Protein AF-A0A101IU40-F1 (afdb_monom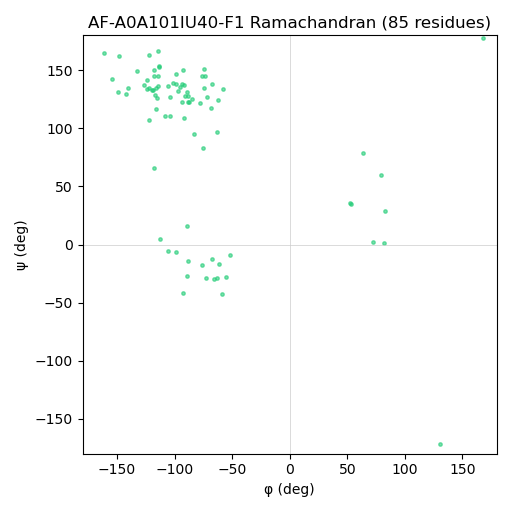er)

Structure (mmCIF, N/CA/C/O backbone):
data_AF-A0A101IU40-F1
#
_entry.id   AF-A0A101IU40-F1
#
loop_
_atom_site.group_PDB
_atom_site.id
_atom_site.type_symbol
_atom_site.label_atom_id
_atom_site.label_alt_id
_atom_site.label_comp_id
_atom_site.label_asym_id
_atom_site.label_entity_id
_atom_site.label_seq_id
_atom_site.pdbx_PDB_ins_code
_atom_site.Cartn_x
_atom_site.Cartn_y
_atom_site.Cartn_z
_atom_site.occupancy
_atom_site.B_iso_or_equiv
_atom_site.auth_seq_id
_atom_site.auth_comp_id
_atom_site.auth_asym_id
_atom_site.auth_atom_id
_atom_site.pdbx_PDB_model_num
ATOM 1 N N . MET A 1 1 ? -7.641 -15.921 11.831 1.00 61.50 1 MET A N 1
ATOM 2 C CA . MET A 1 1 ? -7.044 -15.916 10.480 1.00 61.50 1 MET A CA 1
ATOM 3 C C . MET A 1 1 ? -6.793 -14.465 10.133 1.00 61.50 1 MET A C 1
ATOM 5 O O . MET A 1 1 ? -7.667 -13.660 10.423 1.00 61.50 1 MET A O 1
ATOM 9 N N . THR A 1 2 ? -5.607 -14.129 9.636 1.00 79.88 2 THR A N 1
ATOM 10 C CA . THR A 1 2 ? -5.277 -12.753 9.242 1.00 79.88 2 THR A CA 1
ATOM 11 C C . THR A 1 2 ? -5.327 -12.702 7.726 1.00 79.88 2 THR A C 1
ATOM 13 O O . THR A 1 2 ? -4.513 -13.353 7.074 1.00 79.88 2 THR A O 1
ATOM 16 N N . GLU A 1 3 ? -6.317 -12.004 7.186 1.00 92.81 3 GLU A N 1
ATOM 17 C CA . GLU A 1 3 ? -6.447 -11.773 5.748 1.00 92.81 3 GLU A CA 1
ATOM 18 C C . GLU A 1 3 ? -5.441 -10.704 5.304 1.00 92.81 3 GLU A C 1
ATOM 20 O O . GLU A 1 3 ? -5.142 -9.764 6.051 1.00 92.81 3 GLU A O 1
ATOM 25 N N . HIS A 1 4 ? -4.905 -10.853 4.096 1.00 94.06 4 HIS A N 1
ATOM 26 C CA . HIS A 1 4 ? -3.916 -9.938 3.529 1.00 94.06 4 HIS A CA 1
ATOM 27 C C . HIS A 1 4 ? -4.397 -9.387 2.190 1.00 94.06 4 HIS A C 1
ATOM 29 O O . HIS A 1 4 ? -4.954 -10.122 1.375 1.00 94.06 4 HIS A O 1
ATOM 35 N N . LEU A 1 5 ? -4.125 -8.107 1.939 1.00 93.88 5 LEU A N 1
ATOM 36 C CA . LEU A 1 5 ? -4.221 -7.516 0.611 1.00 93.88 5 LEU A CA 1
ATOM 37 C C . LEU A 1 5 ? -2.910 -7.764 -0.133 1.00 93.88 5 LEU A C 1
ATOM 39 O O . LEU A 1 5 ? -1.840 -7.404 0.359 1.00 93.88 5 LEU A O 1
ATOM 43 N N . ARG A 1 6 ? -2.996 -8.361 -1.318 1.00 94.31 6 ARG A N 1
ATOM 44 C CA . ARG A 1 6 ? -1.864 -8.552 -2.227 1.00 94.31 6 ARG A CA 1
ATOM 45 C C . ARG A 1 6 ? -1.791 -7.411 -3.222 1.00 94.31 6 ARG A C 1
ATOM 47 O O . ARG A 1 6 ? -2.815 -6.987 -3.764 1.00 94.31 6 ARG A O 1
ATOM 54 N N . PHE A 1 7 ? -0.581 -6.946 -3.480 1.00 92.19 7 PHE A N 1
ATOM 55 C CA . PHE A 1 7 ? -0.315 -5.883 -4.436 1.00 92.19 7 PHE A CA 1
ATOM 56 C C . PHE A 1 7 ? 1.050 -6.072 -5.091 1.00 92.19 7 PHE A C 1
ATOM 58 O O . PHE A 1 7 ? 1.886 -6.840 -4.614 1.00 92.19 7 PHE A O 1
ATOM 65 N N . CYS A 1 8 ? 1.246 -5.396 -6.212 1.00 89.31 8 CYS A N 1
ATOM 66 C CA . CYS A 1 8 ? 2.485 -5.380 -6.962 1.00 89.31 8 CYS A CA 1
ATOM 67 C C . CYS A 1 8 ? 3.069 -3.974 -6.924 1.00 89.31 8 CYS A C 1
ATOM 69 O O . CYS A 1 8 ? 2.334 -3.011 -7.128 1.00 89.31 8 CYS A O 1
ATOM 71 N N . GLU A 1 9 ? 4.370 -3.873 -6.705 1.00 85.12 9 GLU A N 1
ATOM 72 C CA . GLU A 1 9 ? 5.123 -2.630 -6.809 1.00 85.12 9 GLU A CA 1
ATOM 73 C C . GLU A 1 9 ? 6.496 -2.936 -7.412 1.00 85.12 9 GLU A C 1
ATOM 75 O O . GLU A 1 9 ? 7.161 -3.888 -7.000 1.00 85.12 9 GLU A O 1
ATOM 80 N N . HIS A 1 10 ? 6.883 -2.195 -8.450 1.00 79.12 10 HIS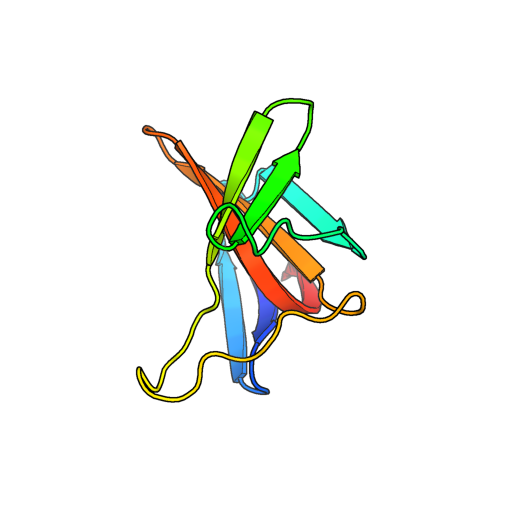 A N 1
ATOM 81 C CA . HIS A 1 10 ? 8.091 -2.444 -9.243 1.00 79.12 10 HIS A CA 1
ATOM 82 C C . HIS A 1 10 ? 8.184 -3.885 -9.777 1.00 79.12 10 HIS A C 1
ATOM 84 O O . HIS A 1 10 ? 9.256 -4.484 -9.857 1.00 79.12 10 HIS A O 1
ATOM 90 N N . GLY A 1 11 ? 7.040 -4.480 -10.132 1.00 81.12 11 GLY A N 1
ATOM 91 C CA . GLY A 1 11 ? 6.974 -5.878 -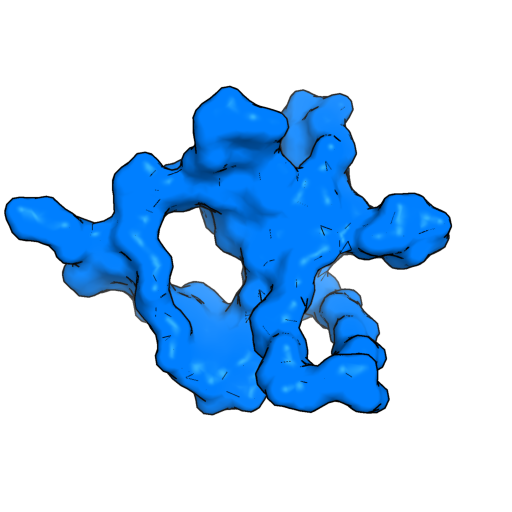10.582 1.00 81.12 11 GLY A CA 1
ATOM 92 C C . GLY A 1 11 ? 7.190 -6.926 -9.477 1.00 81.12 11 GLY A C 1
ATOM 93 O O . GLY A 1 11 ? 7.172 -8.126 -9.765 1.00 81.12 11 GLY A O 1
ATOM 94 N N . ILE A 1 12 ? 7.367 -6.505 -8.222 1.00 85.81 12 ILE A N 1
ATOM 95 C CA . ILE A 1 12 ? 7.530 -7.375 -7.057 1.00 85.81 12 ILE A CA 1
ATOM 96 C C . ILE A 1 12 ? 6.194 -7.491 -6.326 1.00 85.81 12 ILE A C 1
ATOM 98 O O . ILE A 1 12 ? 5.461 -6.520 -6.157 1.00 85.81 12 ILE A O 1
ATOM 102 N N . LYS A 1 13 ? 5.862 -8.710 -5.894 1.00 90.62 13 LYS A N 1
ATOM 103 C CA . LYS A 1 13 ? 4.610 -8.999 -5.192 1.00 90.62 13 LYS A CA 1
ATOM 104 C C . LYS A 1 13 ? 4.782 -8.869 -3.689 1.00 90.62 13 LYS A C 1
ATOM 106 O O . LYS A 1 13 ? 5.618 -9.552 -3.095 1.00 90.62 13 LYS A O 1
ATOM 111 N N . TYR A 1 14 ? 3.909 -8.083 -3.084 1.00 91.38 14 TYR A N 1
ATOM 112 C CA . TYR A 1 14 ? 3.847 -7.842 -1.653 1.00 91.38 14 TYR A CA 1
ATOM 113 C C . TYR A 1 14 ? 2.478 -8.229 -1.098 1.00 91.38 14 TYR A C 1
ATOM 115 O O . TYR A 1 14 ? 1.492 -8.401 -1.823 1.00 91.38 14 TYR A O 1
ATOM 123 N N . ALA A 1 15 ? 2.424 -8.385 0.222 1.00 92.44 15 ALA A N 1
ATOM 124 C CA . ALA A 1 15 ? 1.192 -8.623 0.949 1.00 92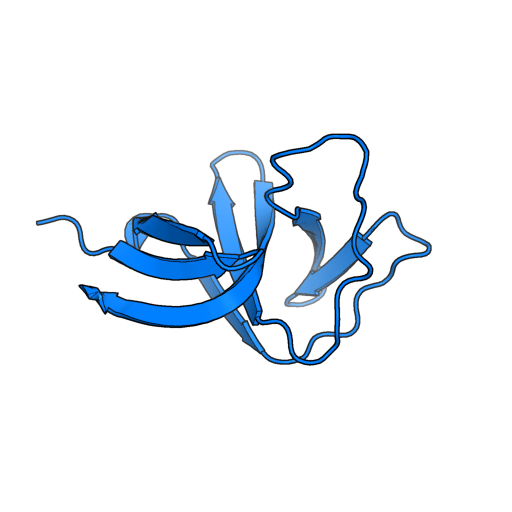.44 15 ALA A CA 1
ATOM 125 C C . ALA A 1 15 ? 1.208 -7.833 2.256 1.00 92.44 15 ALA A C 1
ATOM 127 O O . ALA A 1 15 ? 2.200 -7.850 2.984 1.00 92.44 15 ALA A O 1
ATOM 128 N N . ILE A 1 16 ? 0.098 -7.171 2.561 1.00 91.19 16 ILE A N 1
ATOM 129 C CA . ILE A 1 16 ? -0.067 -6.373 3.774 1.00 91.19 16 ILE A CA 1
ATOM 130 C C . ILE A 1 16 ? -1.329 -6.823 4.528 1.00 91.19 16 ILE A C 1
ATOM 132 O O . ILE A 1 16 ? -2.352 -7.089 3.892 1.00 91.19 16 ILE A O 1
ATOM 136 N N . PRO A 1 17 ? -1.290 -6.960 5.866 1.00 92.69 17 PRO A N 1
ATOM 137 C CA . PRO A 1 17 ? -2.465 -7.347 6.643 1.00 92.69 17 PRO A CA 1
ATOM 138 C C . PRO A 1 17 ? -3.635 -6.373 6.451 1.00 92.69 17 PRO A C 1
ATOM 140 O O . PRO A 1 17 ? -3.464 -5.160 6.553 1.00 92.69 17 PRO A O 1
ATOM 143 N N . LEU A 1 18 ? -4.847 -6.885 6.227 1.00 91.12 18 LEU A N 1
ATOM 144 C CA . LEU A 1 18 ? -6.023 -6.032 6.008 1.00 91.12 18 LEU A CA 1
ATOM 145 C C . LEU A 1 18 ? -6.383 -5.168 7.216 1.00 91.12 18 LEU A C 1
ATOM 147 O O . LEU A 1 18 ? -6.927 -4.083 7.055 1.00 91.12 18 LEU A O 1
ATOM 151 N N . ASN A 1 19 ? -6.072 -5.624 8.428 1.00 90.69 19 ASN A N 1
ATOM 152 C CA . ASN A 1 19 ? -6.434 -4.924 9.658 1.00 90.69 19 ASN A CA 1
ATOM 153 C C . ASN A 1 19 ? -5.707 -3.583 9.855 1.00 90.69 19 ASN A C 1
ATOM 155 O O . ASN A 1 19 ? -6.091 -2.833 10.749 1.00 90.69 19 ASN A O 1
ATOM 159 N N . ILE A 1 20 ? -4.659 -3.302 9.074 1.00 90.06 20 ILE A N 1
ATOM 160 C CA . ILE A 1 20 ? -3.941 -2.019 9.099 1.00 90.06 20 ILE A CA 1
ATOM 161 C C . ILE A 1 20 ? -4.255 -1.136 7.885 1.00 90.06 20 ILE A C 1
ATOM 163 O O . ILE A 1 20 ? -3.808 0.010 7.831 1.00 90.06 20 ILE A O 1
ATOM 167 N N . ILE A 1 21 ? -5.023 -1.651 6.920 1.00 91.69 21 ILE A N 1
ATOM 168 C CA . ILE A 1 21 ? -5.456 -0.904 5.739 1.00 91.69 21 ILE A CA 1
ATOM 169 C C . ILE A 1 21 ? -6.759 -0.186 6.065 1.00 91.69 21 ILE A C 1
ATOM 171 O O . ILE A 1 21 ? -7.736 -0.793 6.498 1.00 91.69 21 ILE A O 1
ATOM 175 N N . GLN A 1 22 ? -6.782 1.114 5.807 1.00 91.69 22 GLN A N 1
ATOM 176 C CA . GLN A 1 22 ? -7.970 1.945 5.955 1.00 91.69 22 GLN A CA 1
ATOM 177 C C . GLN A 1 22 ? -8.752 2.042 4.648 1.00 91.69 22 GLN A C 1
ATOM 179 O O . GLN A 1 22 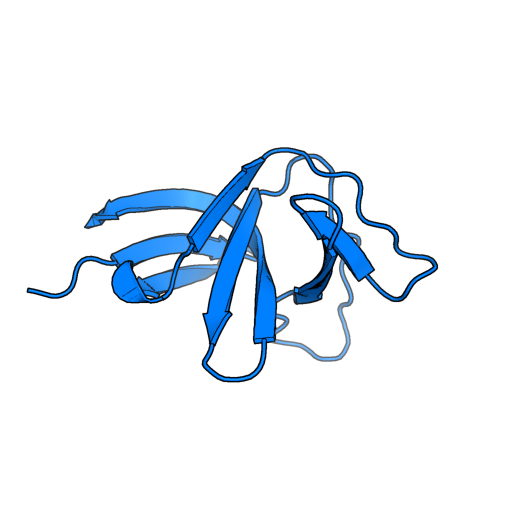? -9.980 2.001 4.657 1.00 91.69 22 GLN A O 1
ATOM 184 N N . SER A 1 23 ? -8.051 2.197 3.523 1.00 90.62 23 SER A N 1
ATOM 185 C CA . SER A 1 23 ? -8.671 2.303 2.204 1.00 90.62 23 SER A CA 1
ATOM 186 C C . SER A 1 23 ? -7.669 2.022 1.089 1.00 90.62 23 SER A C 1
ATOM 188 O O . SER A 1 23 ? -6.457 2.064 1.293 1.00 90.62 23 SER A O 1
ATOM 190 N N . THR A 1 24 ? -8.186 1.782 -0.109 1.00 90.38 24 THR A N 1
ATOM 191 C CA . THR A 1 24 ? -7.405 1.699 -1.345 1.00 90.38 24 THR A CA 1
ATOM 192 C C . THR A 1 24 ? -7.964 2.694 -2.348 1.00 90.38 24 THR A C 1
ATOM 194 O O . THR A 1 24 ? -9.180 2.747 -2.545 1.00 90.38 24 THR A O 1
ATOM 197 N N . LEU A 1 25 ? -7.097 3.459 -2.999 1.00 87.81 25 LEU A N 1
ATOM 198 C CA . LEU A 1 25 ? -7.467 4.448 -4.002 1.00 87.81 25 LEU A CA 1
ATOM 199 C C . LEU A 1 25 ? -6.859 4.082 -5.347 1.00 87.81 25 LEU A C 1
ATOM 201 O O . LEU A 1 25 ? -5.779 3.503 -5.423 1.00 87.81 25 LEU A O 1
ATOM 205 N N . LYS A 1 26 ? -7.551 4.462 -6.415 1.00 78.94 26 LYS A N 1
ATOM 206 C CA . LYS A 1 26 ? -7.048 4.365 -7.780 1.00 78.94 26 LYS A CA 1
ATOM 207 C C . LYS A 1 26 ? -7.087 5.757 -8.386 1.00 78.94 26 LYS A C 1
ATOM 209 O O . LYS A 1 26 ? -8.116 6.414 -8.249 1.00 78.94 26 LYS A O 1
ATOM 214 N N . MET A 1 27 ? -6.012 6.164 -9.061 1.00 64.56 27 MET A N 1
ATOM 215 C CA . MET A 1 27 ? -5.940 7.427 -9.801 1.00 64.56 27 MET A CA 1
ATOM 216 C C . MET A 1 27 ? -6.075 8.665 -8.901 1.00 64.56 27 MET A C 1
ATOM 218 O O . MET A 1 27 ? -7.132 9.290 -8.816 1.00 64.56 27 MET A O 1
ATOM 222 N N . VAL A 1 28 ? -4.984 9.028 -8.225 1.00 64.25 28 VAL A N 1
ATOM 223 C CA . VAL A 1 28 ? -4.916 10.223 -7.373 1.00 64.25 28 VAL A CA 1
ATOM 224 C C . VAL A 1 28 ? -3.826 11.142 -7.907 1.00 64.25 28 VAL A C 1
ATOM 226 O O . VAL A 1 28 ? -2.728 10.685 -8.208 1.00 64.25 28 VAL A O 1
ATOM 229 N N . THR A 1 29 ? -4.126 12.433 -8.044 1.00 67.56 29 THR A N 1
ATOM 230 C CA . THR A 1 29 ? -3.095 13.440 -8.307 1.00 67.56 29 THR A CA 1
ATOM 231 C C . THR A 1 29 ? -2.225 13.554 -7.064 1.00 67.56 29 THR A C 1
ATOM 233 O O . THR A 1 29 ? -2.724 13.904 -5.992 1.00 67.56 29 THR A O 1
ATOM 236 N N . ILE A 1 30 ? -0.949 13.222 -7.209 1.00 71.62 30 ILE A N 1
ATOM 237 C CA . ILE A 1 30 ? 0.045 13.387 -6.155 1.00 71.62 30 ILE A CA 1
ATOM 238 C C . ILE A 1 30 ? 0.640 14.777 -6.307 1.00 71.62 30 ILE A C 1
ATOM 240 O O . ILE A 1 30 ? 0.988 15.200 -7.408 1.00 71.62 30 ILE A O 1
ATOM 244 N N . ASP A 1 31 ? 0.702 15.499 -5.199 1.00 71.81 31 ASP A N 1
ATOM 245 C CA . ASP A 1 31 ? 1.402 16.770 -5.130 1.00 71.81 31 ASP A CA 1
ATOM 246 C C . ASP A 1 31 ? 2.888 16.479 -4.885 1.00 71.81 31 ASP A C 1
ATOM 248 O O . ASP A 1 31 ? 3.324 16.224 -3.755 1.00 71.81 31 ASP A O 1
ATOM 252 N N . GLU A 1 32 ? 3.648 16.434 -5.980 1.00 67.44 32 GLU A N 1
ATOM 253 C CA . GLU A 1 32 ? 5.094 16.195 -5.966 1.00 67.44 32 GLU A CA 1
ATOM 254 C C . GLU A 1 32 ? 5.872 17.408 -5.435 1.00 67.44 32 GLU A C 1
ATOM 256 O O . GLU A 1 32 ? 6.905 17.236 -4.787 1.00 67.44 32 GLU A O 1
ATOM 261 N N . GLU A 1 33 ? 5.351 18.629 -5.613 1.00 64.94 33 GLU A N 1
ATOM 262 C CA . GLU A 1 33 ? 5.970 19.860 -5.096 1.00 64.94 33 GLU A CA 1
ATOM 263 C C . GLU A 1 33 ? 5.978 19.886 -3.560 1.00 64.94 33 GLU A C 1
ATOM 265 O O . GLU A 1 33 ? 6.899 20.419 -2.938 1.00 64.94 33 GLU A O 1
ATOM 270 N N . SER A 1 34 ? 4.988 19.243 -2.943 1.00 60.25 34 SER A N 1
ATOM 271 C CA . SER A 1 34 ? 4.868 19.073 -1.493 1.00 60.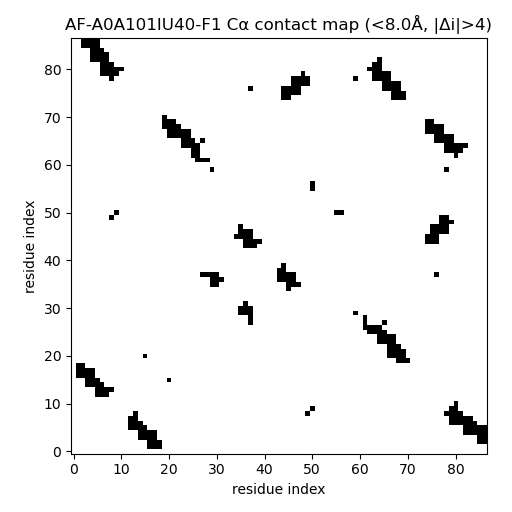25 34 SER A CA 1
ATOM 272 C C . SER A 1 34 ? 5.569 17.812 -0.957 1.00 60.25 34 SER A C 1
ATOM 274 O O . SER A 1 34 ? 5.313 17.403 0.177 1.00 60.25 34 SER A O 1
ATOM 276 N N . GLY A 1 35 ? 6.460 17.194 -1.740 1.00 63.00 35 GLY A N 1
ATOM 277 C CA . GLY A 1 35 ? 7.239 16.026 -1.315 1.00 63.00 35 GLY A CA 1
ATOM 278 C C . GLY A 1 35 ? 6.497 14.695 -1.446 1.00 63.00 35 GLY A C 1
ATOM 279 O O . GLY A 1 35 ? 6.766 13.778 -0.674 1.00 63.00 35 GLY A O 1
ATOM 280 N N . GLY A 1 36 ? 5.560 14.591 -2.395 1.00 77.19 36 GLY A N 1
ATOM 281 C CA . GLY A 1 36 ? 4.835 13.352 -2.675 1.00 77.19 36 GLY A CA 1
ATOM 282 C C . GLY A 1 36 ? 3.711 13.100 -1.675 1.00 77.19 36 GLY A C 1
ATOM 283 O O . GLY A 1 36 ? 3.705 12.093 -0.973 1.00 77.19 36 GLY A O 1
ATOM 284 N N . VAL A 1 37 ? 2.749 14.019 -1.580 1.00 83.38 37 VAL A N 1
ATOM 285 C CA . VAL A 1 37 ? 1.577 13.876 -0.697 1.00 83.38 37 VAL A CA 1
ATOM 286 C C . VAL A 1 37 ? 0.288 13.748 -1.504 1.00 83.38 37 VAL A C 1
ATOM 288 O O . VAL A 1 37 ? 0.161 14.283 -2.604 1.00 83.38 37 VAL A O 1
ATOM 291 N N . ILE A 1 38 ? -0.709 13.077 -0.933 1.00 85.81 38 ILE A N 1
ATOM 292 C CA . ILE A 1 38 ? -2.083 13.071 -1.447 1.00 85.81 38 ILE A CA 1
ATOM 293 C C . ILE A 1 38 ? -3.029 13.768 -0.488 1.00 85.81 38 ILE A C 1
ATOM 295 O O . ILE A 1 38 ? -2.831 13.768 0.726 1.00 85.81 38 ILE A O 1
ATOM 299 N N . ASN A 1 39 ? -4.114 14.306 -1.034 1.00 84.62 39 ASN A N 1
ATOM 300 C CA . ASN A 1 39 ? -5.235 14.763 -0.232 1.00 84.62 39 ASN A CA 1
ATOM 301 C C . ASN A 1 39 ? -6.265 13.635 -0.087 1.00 84.62 39 ASN A C 1
ATOM 303 O O . ASN A 1 39 ? -6.964 13.290 -1.040 1.00 84.62 39 ASN A O 1
ATOM 307 N N . PHE A 1 40 ? -6.370 13.072 1.112 1.00 84.62 40 PHE A N 1
ATOM 308 C CA . PHE A 1 40 ? -7.363 12.065 1.464 1.00 84.62 40 PHE A CA 1
ATOM 309 C C . PHE A 1 40 ? -8.290 12.623 2.543 1.00 84.62 40 PHE A C 1
ATOM 311 O O . PHE A 1 40 ? -7.855 12.961 3.640 1.00 84.62 40 PHE A O 1
ATOM 318 N N . HIS A 1 41 ? -9.581 12.759 2.226 1.00 84.12 41 HIS A N 1
ATOM 319 C CA . HIS A 1 41 ? -10.588 13.340 3.129 1.00 84.12 41 HIS A CA 1
ATOM 320 C C . HIS A 1 41 ? -10.214 14.720 3.714 1.00 84.12 41 HIS A C 1
ATOM 322 O O . HIS A 1 41 ? -10.558 15.034 4.852 1.00 84.12 41 HIS A O 1
ATOM 328 N N . GLY A 1 42 ? -9.529 15.570 2.942 1.00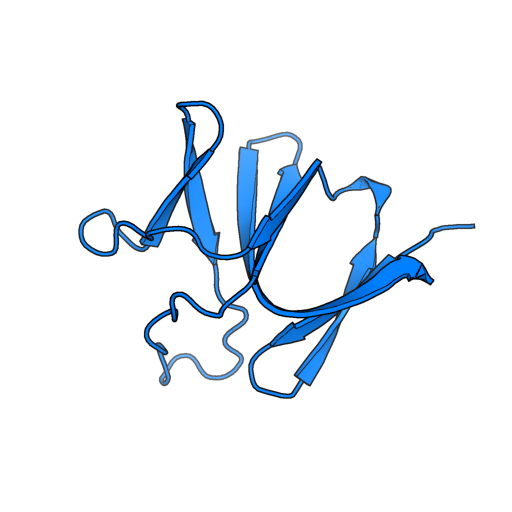 83.25 42 GLY A N 1
ATOM 329 C CA . GLY A 1 42 ? -9.107 16.900 3.393 1.00 83.25 42 GLY A CA 1
ATOM 330 C C . GLY A 1 42 ? -7.820 16.899 4.222 1.00 83.25 42 GLY A C 1
ATOM 331 O O . GLY A 1 42 ? -7.389 17.963 4.664 1.00 83.25 42 GLY A O 1
ATOM 332 N N . LYS A 1 43 ? -7.199 15.733 4.428 1.00 85.69 43 LYS A N 1
ATOM 333 C CA . LYS A 1 43 ? -5.919 15.572 5.114 1.00 85.69 43 LYS A CA 1
ATO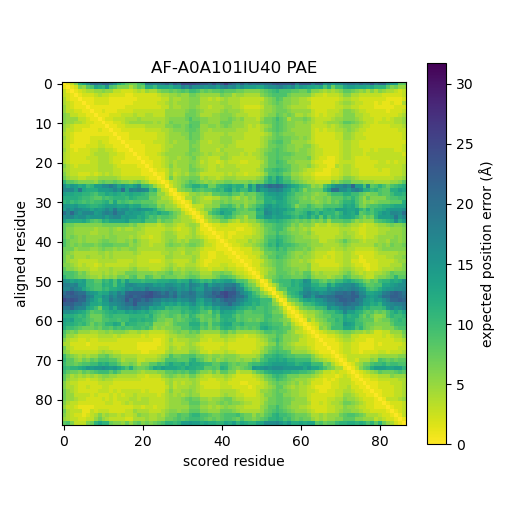M 334 C C . LYS A 1 43 ? -4.821 15.267 4.101 1.00 85.69 43 LYS A C 1
ATOM 336 O O . LYS A 1 43 ? -5.004 14.443 3.209 1.00 85.69 43 LYS A O 1
ATOM 341 N N . GLN A 1 44 ? -3.673 15.919 4.258 1.00 86.88 44 GLN A N 1
ATOM 342 C CA . GLN A 1 44 ? -2.477 15.573 3.499 1.00 86.88 44 GLN A CA 1
ATOM 343 C C . GLN A 1 44 ? -1.834 14.326 4.106 1.00 86.88 44 GLN A C 1
ATOM 345 O O . GLN A 1 44 ? -1.513 14.306 5.297 1.00 86.88 44 GLN A O 1
ATOM 350 N N . ILE A 1 45 ? -1.686 13.285 3.294 1.00 88.00 45 ILE A N 1
ATOM 351 C CA . ILE A 1 45 ? -1.060 12.018 3.668 1.00 88.00 45 ILE A CA 1
ATOM 352 C C . ILE A 1 45 ? 0.183 11.831 2.795 1.00 88.00 45 ILE A C 1
ATOM 354 O O . ILE A 1 45 ? 0.067 11.943 1.572 1.00 88.00 45 ILE A O 1
ATOM 358 N N . PRO A 1 46 ? 1.354 11.548 3.386 1.00 86.56 46 PRO A N 1
ATOM 359 C CA . PRO A 1 46 ? 2.559 11.264 2.620 1.00 86.56 46 PRO A CA 1
ATOM 360 C C . PRO A 1 46 ? 2.433 9.940 1.868 1.00 86.56 46 PRO A C 1
ATOM 362 O O . PRO A 1 46 ? 1.934 8.944 2.407 1.00 86.56 46 PRO A O 1
ATOM 365 N N . VAL A 1 47 ? 2.900 9.945 0.625 1.00 84.81 47 VAL A N 1
ATOM 366 C CA . VAL A 1 47 ? 3.011 8.766 -0.225 1.00 84.81 47 VAL A CA 1
ATOM 367 C C . VAL A 1 47 ? 4.435 8.236 -0.146 1.00 84.81 47 VAL A C 1
ATOM 369 O O . VAL A 1 47 ? 5.399 8.983 -0.281 1.00 84.81 47 VAL A O 1
ATOM 372 N N . PHE A 1 48 ? 4.558 6.933 0.060 1.00 80.94 48 PHE A N 1
ATOM 373 C CA . PHE A 1 48 ? 5.818 6.212 0.042 1.00 80.94 48 PHE A CA 1
ATOM 374 C C . PHE A 1 48 ? 5.781 5.172 -1.072 1.00 80.94 48 PHE A C 1
ATOM 376 O O . PHE A 1 48 ? 4.817 4.412 -1.184 1.00 80.94 48 PHE A O 1
ATOM 383 N N . ALA A 1 49 ? 6.846 5.128 -1.864 1.00 75.69 49 ALA A N 1
ATOM 384 C CA . ALA A 1 49 ? 7.138 4.000 -2.734 1.00 75.69 49 ALA A CA 1
ATOM 385 C C . ALA A 1 49 ? 8.051 3.019 -1.981 1.00 75.69 49 ALA A C 1
ATOM 387 O O . ALA A 1 49 ? 8.985 3.445 -1.293 1.00 75.69 49 ALA A O 1
ATOM 388 N N . LEU A 1 50 ? 7.786 1.716 -2.079 1.00 72.38 50 LEU A N 1
ATOM 389 C CA . LEU A 1 50 ? 8.730 0.679 -1.673 1.00 72.38 50 LEU A CA 1
ATOM 390 C C . LEU A 1 50 ? 9.809 0.598 -2.748 1.00 72.38 50 LEU A C 1
ATOM 392 O O . LEU A 1 50 ? 9.760 -0.218 -3.672 1.00 72.38 50 LEU A O 1
ATOM 396 N N . ASP A 1 51 ? 10.784 1.487 -2.623 1.00 67.19 51 ASP A N 1
ATOM 397 C CA . ASP A 1 51 ? 11.987 1.429 -3.428 1.00 67.19 51 ASP A CA 1
ATOM 398 C C . ASP A 1 51 ? 13.018 0.533 -2.737 1.00 67.19 51 ASP A C 1
ATOM 400 O O . ASP A 1 51 ? 13.361 0.723 -1.566 1.00 67.19 51 ASP A O 1
ATOM 404 N N . LEU A 1 52 ? 13.470 -0.501 -3.443 1.00 57.75 52 LEU A N 1
ATOM 405 C CA . LEU A 1 52 ? 14.529 -1.389 -2.960 1.00 57.75 52 LEU A CA 1
ATOM 406 C C . LEU A 1 52 ? 15.920 -0.875 -3.346 1.00 57.75 52 LEU A C 1
ATOM 408 O O . LEU A 1 52 ? 16.904 -1.347 -2.777 1.00 57.75 52 LEU A O 1
ATOM 412 N N . ASN A 1 53 ? 16.001 0.083 -4.272 1.00 54.62 53 ASN A N 1
ATOM 413 C CA . ASN A 1 53 ? 17.240 0.705 -4.710 1.00 54.62 53 ASN A CA 1
ATOM 414 C C . ASN A 1 53 ? 17.130 2.215 -4.469 1.00 54.62 53 ASN A C 1
ATOM 416 O O . ASN A 1 53 ? 16.464 2.903 -5.224 1.00 54.62 53 ASN A O 1
ATOM 420 N N . GLU A 1 54 ? 17.839 2.754 -3.469 1.00 51.09 54 GLU A N 1
ATOM 421 C CA . GLU A 1 54 ? 17.852 4.198 -3.125 1.00 51.09 54 GLU A CA 1
ATOM 422 C C . GLU A 1 54 ? 18.156 5.160 -4.304 1.00 51.09 54 GLU A C 1
ATOM 424 O O . GLU A 1 54 ? 18.035 6.374 -4.152 1.00 51.09 54 GLU A O 1
ATOM 429 N N . GLU A 1 55 ? 18.563 4.645 -5.468 1.00 45.75 55 GLU A N 1
ATOM 430 C CA . GLU A 1 55 ? 18.957 5.411 -6.652 1.00 45.75 55 GLU A CA 1
ATOM 431 C C . GLU A 1 55 ? 17.857 5.547 -7.731 1.00 45.75 55 GLU A C 1
ATOM 433 O O . GLU A 1 55 ? 18.060 6.299 -8.685 1.00 45.75 55 GLU A O 1
ATOM 438 N N . GLU A 1 56 ? 16.696 4.883 -7.611 1.00 48.62 56 GLU A N 1
ATOM 439 C CA . GLU A 1 56 ? 15.626 4.901 -8.630 1.00 48.62 56 GLU A CA 1
ATOM 440 C C . GLU A 1 56 ? 14.301 5.495 -8.122 1.00 48.62 56 GLU A C 1
ATOM 442 O O . GLU A 1 56 ? 13.255 4.853 -8.134 1.00 48.62 56 GLU A O 1
ATOM 447 N N . THR A 1 57 ? 14.287 6.794 -7.803 1.00 54.44 57 THR A N 1
ATOM 448 C CA . THR A 1 57 ? 13.017 7.508 -7.588 1.00 54.44 57 THR A CA 1
ATOM 449 C C . THR A 1 57 ? 12.185 7.529 -8.874 1.00 54.44 57 THR A C 1
ATOM 451 O O . THR A 1 57 ? 12.395 8.371 -9.752 1.00 54.44 57 THR A O 1
ATOM 454 N N . ARG A 1 58 ? 11.241 6.593 -8.999 1.00 61.19 58 ARG A N 1
ATOM 455 C CA . ARG A 1 58 ? 10.260 6.548 -10.086 1.00 61.19 58 ARG A CA 1
ATOM 456 C C . ARG A 1 58 ? 9.188 7.621 -9.878 1.00 61.19 58 ARG A C 1
ATOM 458 O O . ARG A 1 58 ? 8.619 7.740 -8.796 1.00 61.19 58 ARG A O 1
ATOM 465 N N . GLU A 1 59 ? 8.861 8.341 -10.951 1.00 64.88 59 GLU A N 1
ATOM 466 C CA . GLU A 1 59 ? 7.681 9.213 -11.007 1.00 64.88 59 GLU A CA 1
ATOM 467 C C . GLU A 1 59 ? 6.405 8.374 -10.845 1.00 64.88 59 GLU A C 1
ATOM 469 O O . GLU A 1 59 ? 6.168 7.415 -11.595 1.00 64.88 59 GLU A O 1
ATOM 474 N N . ILE A 1 60 ? 5.582 8.728 -9.858 1.00 68.00 60 ILE A N 1
ATOM 475 C CA . ILE A 1 60 ? 4.343 8.006 -9.578 1.00 68.00 60 ILE A CA 1
ATOM 476 C C . ILE A 1 60 ? 3.336 8.319 -10.682 1.00 68.00 60 ILE A C 1
ATOM 478 O O . ILE A 1 60 ? 3.044 9.476 -10.988 1.00 68.00 60 ILE A O 1
ATOM 482 N N . GLN A 1 61 ? 2.785 7.279 -11.298 1.00 66.75 61 GLN A N 1
ATOM 483 C CA . GLN A 1 61 ? 1.908 7.434 -12.448 1.00 66.75 61 GLN A CA 1
ATOM 484 C C . GLN A 1 61 ? 0.446 7.513 -12.016 1.00 66.75 61 GLN A C 1
ATOM 486 O O . GLN A 1 61 ? 0.008 6.879 -11.061 1.00 66.75 61 GLN A O 1
ATOM 491 N N . ALA A 1 62 ? -0.372 8.229 -12.790 1.00 65.12 62 ALA A N 1
ATOM 492 C CA . ALA A 1 62 ? -1.816 8.304 -12.547 1.00 65.12 62 ALA A CA 1
ATOM 493 C C . ALA A 1 62 ? -2.531 6.936 -12.644 1.00 65.12 62 ALA A C 1
ATOM 495 O O . ALA A 1 62 ? -3.673 6.800 -12.203 1.00 65.12 62 ALA A O 1
ATOM 496 N N . SER A 1 63 ? -1.890 5.932 -13.250 1.00 68.62 63 SER A N 1
ATOM 497 C CA . SER A 1 63 ? -2.364 4.546 -13.293 1.00 68.62 63 SER A CA 1
ATOM 498 C C . SER A 1 63 ? -2.161 3.786 -11.986 1.00 68.62 63 SER A C 1
ATOM 500 O O . SER A 1 63 ? -2.804 2.749 -11.798 1.00 68.62 63 SER A O 1
ATOM 502 N N . ASP A 1 64 ? -1.293 4.287 -11.113 1.00 78.50 64 ASP A N 1
ATOM 503 C CA . ASP A 1 64 ? -0.889 3.589 -9.908 1.00 78.50 64 ASP A CA 1
ATOM 504 C C . ASP A 1 64 ? -2.023 3.634 -8.871 1.00 78.50 64 ASP A C 1
ATOM 506 O O . ASP A 1 64 ? -2.910 4.503 -8.848 1.00 78.50 64 ASP A O 1
ATOM 510 N N . SER A 1 65 ? -2.047 2.602 -8.045 1.00 86.75 65 SER A N 1
ATOM 511 C CA . SER A 1 65 ? -2.970 2.438 -6.932 1.00 86.75 65 SER A CA 1
ATOM 512 C C . SER A 1 65 ? -2.274 2.848 -5.642 1.00 86.75 65 SER A C 1
ATOM 514 O O . SER A 1 65 ? -1.079 2.635 -5.479 1.00 86.75 65 SER A O 1
ATOM 516 N N . LEU A 1 66 ? -3.030 3.408 -4.703 1.00 89.00 66 LEU A N 1
ATOM 517 C CA . LEU A 1 66 ? -2.520 3.775 -3.388 1.00 89.00 66 LEU A CA 1
ATOM 518 C C . LEU A 1 66 ? -3.211 2.949 -2.312 1.00 89.00 66 LEU A C 1
ATOM 520 O O . LEU A 1 66 ? -4.436 2.810 -2.308 1.00 89.00 66 LEU A O 1
ATOM 524 N N . ILE A 1 67 ? -2.429 2.422 -1.379 1.00 91.75 67 ILE A N 1
ATOM 525 C CA . ILE A 1 67 ? -2.920 1.673 -0.224 1.00 91.75 67 ILE A CA 1
ATOM 526 C C . ILE A 1 67 ? -2.728 2.555 1.004 1.00 91.75 67 ILE A C 1
ATOM 528 O O . ILE A 1 67 ? -1.604 2.808 1.428 1.00 91.75 67 ILE A O 1
ATOM 532 N N . ILE A 1 68 ? -3.827 3.039 1.576 1.00 91.81 68 ILE A N 1
ATOM 533 C CA . ILE A 1 68 ? -3.799 3.902 2.756 1.00 91.81 68 ILE A CA 1
ATOM 534 C C . ILE A 1 68 ? -3.808 3.029 3.995 1.00 91.81 68 ILE A C 1
ATOM 536 O O . ILE A 1 68 ? -4.729 2.238 4.218 1.00 91.81 68 ILE A O 1
ATOM 540 N N . THR A 1 69 ? -2.788 3.208 4.817 1.00 91.44 69 THR A N 1
ATOM 541 C CA . THR A 1 69 ? -2.595 2.479 6.064 1.00 91.44 69 THR A CA 1
ATOM 542 C C . THR A 1 69 ? -2.604 3.444 7.237 1.00 91.44 69 THR A C 1
ATOM 544 O O . THR A 1 69 ? -2.138 4.580 7.124 1.00 91.44 69 THR A O 1
ATOM 547 N N . ALA A 1 70 ? -3.153 2.990 8.361 1.00 86.56 70 ALA A N 1
ATOM 548 C CA . ALA A 1 70 ? -3.238 3.768 9.587 1.00 86.56 70 ALA A CA 1
ATOM 549 C C . ALA A 1 70 ? -2.402 3.116 10.689 1.00 86.56 70 ALA A C 1
ATOM 551 O O . ALA A 1 70 ? -2.582 1.948 11.037 1.00 86.56 70 ALA A O 1
ATOM 552 N N . PHE A 1 71 ? -1.514 3.907 11.275 1.00 82.62 71 PHE A N 1
ATOM 553 C CA . PHE A 1 71 ? -0.713 3.562 12.440 1.00 82.62 71 PHE A CA 1
ATOM 554 C C . PHE A 1 71 ? -1.113 4.457 13.616 1.00 82.62 71 PHE A C 1
ATOM 556 O O . PHE A 1 71 ? -1.795 5.467 13.450 1.00 82.62 71 PHE A O 1
ATOM 563 N N . LYS A 1 72 ? -0.689 4.097 14.835 1.00 75.19 72 LYS A N 1
ATOM 564 C CA . LYS A 1 72 ? -1.049 4.847 16.054 1.00 75.19 72 LYS A CA 1
ATOM 565 C C . LYS A 1 72 ? -0.689 6.337 15.988 1.00 75.19 72 LYS A C 1
ATOM 567 O O . LYS A 1 72 ? -1.380 7.135 16.611 1.00 75.19 72 LYS A O 1
ATOM 572 N N . ASP A 1 73 ? 0.340 6.685 15.218 1.00 77.75 73 ASP A N 1
ATOM 573 C CA . ASP A 1 73 ? 0.900 8.035 15.142 1.00 77.75 73 ASP A CA 1
ATOM 574 C C . ASP A 1 73 ? 0.682 8.723 13.778 1.00 77.75 73 ASP A C 1
ATOM 576 O O . ASP A 1 73 ? 1.169 9.832 13.567 1.00 77.75 73 ASP A O 1
ATOM 580 N N . GLY A 1 74 ? -0.053 8.110 12.839 1.00 83.56 74 GLY A N 1
ATOM 581 C CA . GLY A 1 74 ? -0.283 8.719 11.526 1.00 83.56 74 GLY A CA 1
ATOM 582 C C . GLY A 1 74 ? -0.893 7.797 10.475 1.00 83.56 74 GLY A C 1
ATOM 583 O O . GLY A 1 74 ? -1.118 6.614 10.708 1.00 83.56 74 GLY A O 1
ATOM 584 N N . GLU A 1 75 ? -1.147 8.360 9.298 1.00 89.19 75 GLU A N 1
ATOM 585 C CA . GLU A 1 75 ? -1.539 7.613 8.102 1.00 89.19 75 GLU A CA 1
ATOM 586 C C . GLU A 1 75 ? -0.423 7.750 7.067 1.00 89.19 75 GLU A C 1
ATOM 588 O O . GLU A 1 75 ? 0.197 8.812 6.970 1.00 89.19 75 GLU A O 1
ATOM 593 N N . ILE A 1 76 ? -0.187 6.695 6.293 1.00 89.62 76 ILE A N 1
ATOM 594 C CA . ILE A 1 76 ? 0.698 6.728 5.124 1.00 89.62 76 ILE A CA 1
ATOM 595 C C . ILE A 1 76 ? -0.005 6.066 3.942 1.00 89.62 76 ILE A C 1
ATOM 597 O O . ILE A 1 76 ? -0.798 5.134 4.118 1.00 89.62 76 ILE A O 1
ATOM 601 N N . ALA A 1 77 ? 0.303 6.530 2.738 1.00 89.75 77 ALA A N 1
ATOM 602 C CA . ALA A 1 77 ? -0.127 5.903 1.501 1.00 89.75 77 ALA A CA 1
ATOM 603 C C . ALA A 1 77 ? 1.053 5.149 0.881 1.00 89.75 77 ALA A C 1
ATOM 605 O O . ALA A 1 77 ? 2.118 5.724 0.695 1.00 89.75 77 ALA A O 1
ATOM 606 N N . LEU A 1 78 ? 0.870 3.871 0.568 1.00 88.75 78 LEU A N 1
ATOM 607 C CA . LEU A 1 78 ? 1.852 3.072 -0.162 1.00 88.75 78 LEU A CA 1
ATOM 608 C C . LEU A 1 78 ? 1.503 3.069 -1.646 1.00 88.75 78 LEU A C 1
ATOM 610 O O . LEU A 1 78 ? 0.331 2.883 -1.987 1.00 88.75 78 LEU A O 1
ATOM 614 N N . CYS A 1 79 ? 2.501 3.259 -2.503 1.00 86.62 79 CYS A N 1
ATOM 615 C CA . CYS A 1 79 ? 2.339 3.111 -3.941 1.00 86.62 79 CYS A CA 1
ATOM 616 C C . CYS A 1 79 ? 2.222 1.631 -4.328 1.00 86.62 79 CYS A C 1
ATOM 618 O O . CYS A 1 79 ? 2.809 0.754 -3.705 1.00 86.62 79 CYS A O 1
ATOM 620 N N . ALA A 1 80 ? 1.419 1.338 -5.342 1.00 87.31 80 ALA A N 1
ATOM 621 C CA . ALA A 1 80 ? 1.291 0.010 -5.911 1.00 87.31 80 ALA A CA 1
ATOM 622 C C . ALA A 1 80 ? 0.956 0.127 -7.398 1.00 87.31 80 ALA A C 1
ATOM 624 O O . ALA A 1 80 ? -0.012 0.783 -7.771 1.00 87.31 80 ALA A O 1
ATOM 625 N N . ASP A 1 81 ? 1.677 -0.594 -8.250 1.00 85.75 81 ASP A N 1
ATOM 626 C CA . ASP A 1 81 ? 1.350 -0.715 -9.674 1.00 85.75 81 ASP A CA 1
ATOM 627 C C . ASP A 1 81 ? -0.059 -1.305 -9.854 1.00 85.75 81 ASP A C 1
ATOM 629 O O . ASP A 1 81 ? -0.855 -0.870 -10.688 1.00 85.75 81 ASP A O 1
ATOM 633 N N . ALA A 1 82 ? -0.375 -2.331 -9.058 1.00 86.69 82 ALA A N 1
ATOM 634 C CA . ALA A 1 82 ? -1.653 -3.023 -9.114 1.00 86.69 82 ALA A CA 1
ATOM 635 C C . ALA A 1 82 ? -2.007 -3.682 -7.780 1.00 86.69 82 ALA A C 1
ATOM 637 O O . ALA A 1 82 ? -1.164 -4.285 -7.120 1.00 86.69 82 ALA A O 1
ATOM 638 N N . ILE A 1 83 ? -3.291 -3.646 -7.427 1.00 90.19 83 ILE A N 1
ATOM 639 C CA . ILE A 1 83 ? -3.853 -4.426 -6.320 1.00 90.19 83 ILE A CA 1
ATOM 640 C C . ILE A 1 83 ? -4.396 -5.743 -6.888 1.00 90.19 83 ILE A C 1
ATOM 642 O O . ILE A 1 83 ? -5.247 -5.733 -7.777 1.00 90.19 83 ILE A O 1
ATOM 646 N N . GLU A 1 84 ? -3.907 -6.875 -6.378 1.00 90.69 84 GLU A N 1
ATOM 647 C CA . GLU A 1 84 ? -4.255 -8.219 -6.864 1.00 90.69 84 GLU A CA 1
ATOM 648 C C . GLU A 1 84 ? -5.494 -8.806 -6.159 1.00 90.69 84 GLU A C 1
ATOM 650 O O . GLU A 1 84 ? -6.201 -9.621 -6.751 1.00 90.69 84 GLU A O 1
ATOM 655 N N . GLY A 1 85 ? -5.782 -8.398 -4.916 1.00 88.75 85 GLY A N 1
ATOM 656 C CA . GLY A 1 85 ? -6.963 -8.834 -4.154 1.00 88.75 85 GLY A CA 1
ATOM 657 C C . GLY A 1 85 ? -6.656 -9.319 -2.734 1.00 88.75 85 GLY A C 1
ATOM 658 O O . GLY A 1 85 ? -5.540 -9.166 -2.242 1.00 88.75 85 GLY A O 1
ATOM 659 N N . ILE A 1 86 ? -7.666 -9.882 -2.067 1.00 90.62 86 ILE A N 1
ATOM 660 C CA . ILE A 1 86 ? -7.613 -10.328 -0.664 1.00 90.62 86 ILE A CA 1
ATOM 661 C C . ILE A 1 86 ? -7.439 -11.850 -0.598 1.00 90.62 86 ILE A C 1
ATOM 663 O O . ILE A 1 86 ? -8.083 -12.568 -1.366 1.00 90.62 86 ILE A O 1
ATOM 667 N N . THR A 1 87 ? -6.604 -12.340 0.327 1.00 77.62 87 THR A N 1
ATOM 668 C CA . THR A 1 87 ? -6.438 -13.777 0.630 1.00 77.62 87 THR A CA 1
ATOM 6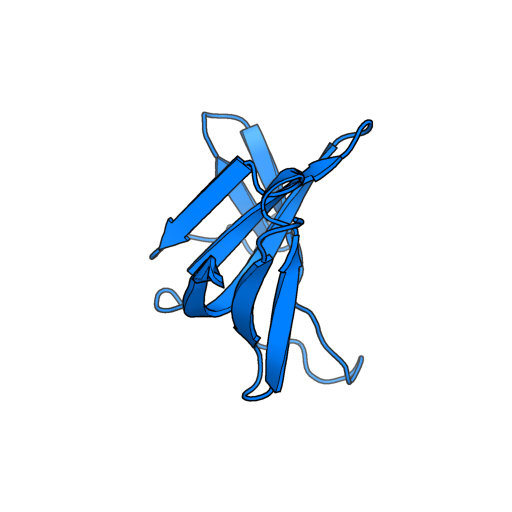69 C C . THR A 1 87 ? -6.380 -14.082 2.111 1.00 77.62 87 THR A C 1
ATOM 671 O O . THR A 1 87 ? -5.769 -13.263 2.837 1.00 77.62 87 THR A O 1
#

Foldseek 3Di:
DFKWWWFAAPNDIDTDTPVFFPDKDAQFDFDVVVVTWGQDPNDTAHEDEPDPDPPDPDDQDSGWMWTWGDDPVGIHIYIGNGTPGMD

Secondary structure (DSSP, 8-state):
---EEEEEETTEEEEEEGGGEEEEEES---BTTTTSEEEETTEEEEEE---SSTT--PPPPTT-EEEEEEETTEEEEEEESEEEEE-

Radius of gyration: 12.65 Å; Cα contacts (8 Å, |Δi|>4): 168; chains: 1; bounding box: 30×36×29 Å

Nearest PDB structures (foldseek):
  1b3q-assembly1_A  TM=8.226E-01  e=3.207E-05  Thermotoga maritima
  2ch4-assembly1_A  TM=7.852E-01  e=5.279E-05  Thermotoga maritima
  4jpb-assembly1_W  TM=7.363E-01  e=4.002E-05  Thermotoga maritima MSB8
  3ja6-assembly1_F  TM=7.575E-01  e=2.781E-04  Escherichia coli
  1k0s-assembly1_A  TM=7.162E-01  e=6.535E-03  Thermotoga maritima

Mean predicted aligned error: 6.49 Å

pLDDT: mean 80.23, std 12.22, range [45.75, 94.31]

Sequence (87 aa):
MTEHLRFCEHGIKYAIPLNIIQSTLKMVTIDEESGGVINFHGKQIPVFALDLNEEETREIQASDSLIITAFKDGEIALCADAIEGIT

Solvent-accessible surface area (backbone atoms only — not comparable to full-atom values): 5234 Å² total; per-residue (Å²): 136,84,47,27,40,31,32,26,40,96,90,41,81,48,71,44,58,46,91,43,50,76,50,75,48,72,56,63,82,62,40,60,92,76,71,30,26,33,76,55,95,90,39,81,30,50,50,43,70,89,68,92,51,98,85,64,88,71,83,85,54,61,77,29,26,34,42,31,31,57,55,101,90,49,59,42,27,36,56,22,63,40,77,76,48,76,86